Protein AF-A0A7Y0X4A4-F1 (afdb_monomer)

Nearest PDB structures (foldseek):
  3bji-assembly1_D  TM=3.135E-01  e=3.605E+00  Homo sapiens
  3c1m-assembly1_D  TM=2.316E-01  e=2.424E+00  Methanocaldococcus jannaschii
  7bof-assembly1_H  TM=2.453E-01  e=5.019E+00  Escherichia coli K-12
  3c1m-assembly1_A  TM=2.344E-01  e=4.115E+00  Methanocaldococcus jannaschii
  2hmf-assembly1_A  TM=1.566E-01  e=3.374E+00  Methanocaldococcus jan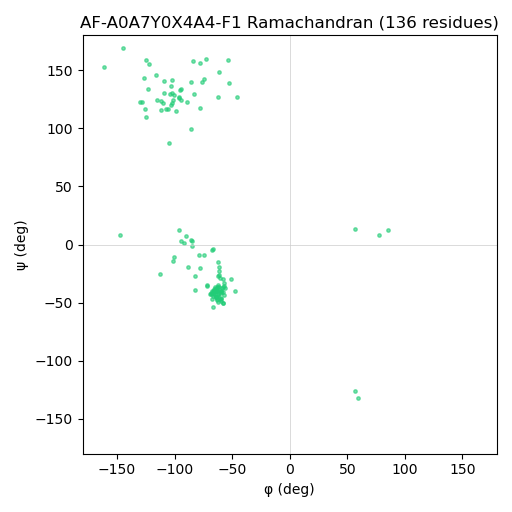naschii

Secondary structure (DSSP, 8-state):
--HHHHHHHHHHHHHHHHHHHHHHHHHHHHHT-TTEEEPP-THHHHHHHHHHHHTT----TTS-SEEE--TT----TT-HHHHHHHGGGPEEEEEEEE--TT--TT-TT------HHHHHHHHHHGGGEEEEEEETT-

Mean predicted aligned error: 6.98 Å

pLDDT: mean 88.89, std 11.64, range [48.84, 98.56]

Foldseek 3Di:
DDPVVVVVVVVVVVVVVVVVVFVVQLVVVQVVDPQKDFQDDDQLNVLLQVLCVVVPHRADSLLAGIKGFPPVQDADSVDSVSNNVRVVRIAGEHEDEAADPPQDPVSPPPDDDDDPRNVSNCVRCPVSYYYHYYYPVD

Structure (mmCIF, N/CA/C/O backbone):
data_AF-A0A7Y0X4A4-F1
#
_entry.id   AF-A0A7Y0X4A4-F1
#
loop_
_atom_site.group_PDB
_atom_site.id
_atom_site.type_symbol
_atom_site.label_atom_id
_atom_site.label_alt_id
_atom_site.label_comp_id
_atom_site.label_asym_id
_atom_site.label_entity_id
_atom_site.label_seq_id
_atom_site.pdbx_PDB_ins_code
_atom_site.Cartn_x
_atom_site.Cartn_y
_atom_site.Cartn_z
_atom_site.occupancy
_atom_site.B_iso_or_equiv
_atom_site.auth_seq_id
_atom_site.auth_comp_id
_atom_site.auth_asym_id
_atom_site.auth_atom_id
_atom_site.pdbx_PDB_model_num
ATOM 1 N N . MET A 1 1 ? 36.321 24.009 -2.580 1.00 60.12 1 MET A N 1
ATOM 2 C CA . MET A 1 1 ? 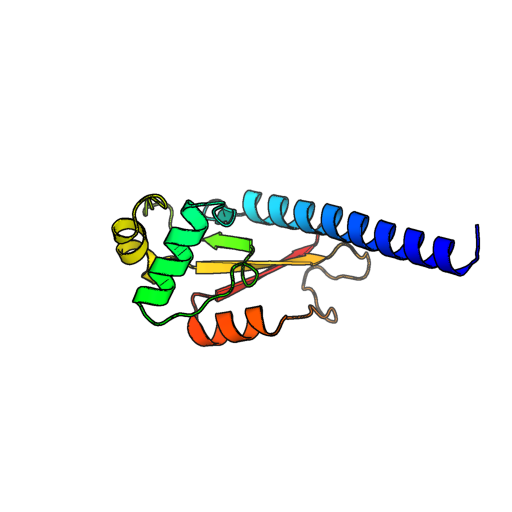35.388 22.879 -2.427 1.00 60.12 1 MET A CA 1
ATOM 3 C C . MET A 1 1 ? 36.229 21.624 -2.355 1.00 60.12 1 M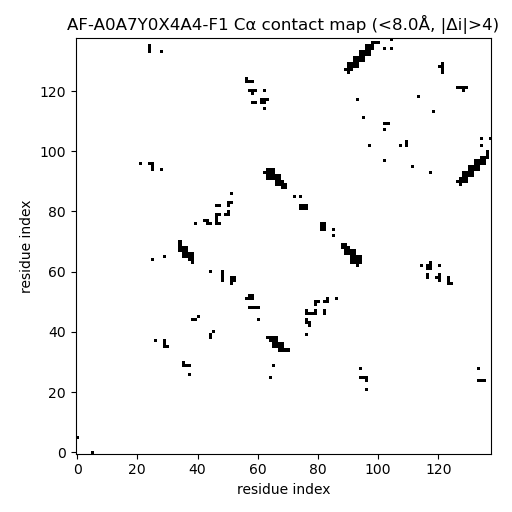ET A C 1
ATOM 5 O O . MET A 1 1 ? 37.018 21.389 -3.267 1.00 60.12 1 MET A O 1
ATOM 9 N N . ASN A 1 2 ? 36.185 20.921 -1.230 1.00 80.00 2 ASN A N 1
ATOM 10 C CA . ASN A 1 2 ? 37.007 19.728 -1.042 1.00 80.00 2 ASN A CA 1
ATOM 11 C C . ASN A 1 2 ? 36.381 18.526 -1.794 1.00 80.00 2 ASN A C 1
ATOM 13 O O . ASN A 1 2 ? 35.183 18.529 -2.087 1.00 80.00 2 ASN A O 1
ATOM 17 N N . PRO A 1 3 ? 37.165 17.497 -2.158 1.00 75.06 3 PRO A N 1
ATOM 18 C CA . PRO A 1 3 ? 36.645 16.340 -2.895 1.00 75.06 3 PRO A CA 1
ATOM 19 C C . PRO A 1 3 ? 35.503 15.597 -2.179 1.00 75.06 3 PRO A C 1
ATOM 21 O O . PRO A 1 3 ? 34.622 15.045 -2.835 1.00 75.06 3 PRO A O 1
ATOM 24 N N . SER A 1 4 ? 35.486 15.613 -0.844 1.00 74.38 4 SER A N 1
ATOM 25 C CA . SER A 1 4 ? 34.444 15.012 -0.002 1.00 74.38 4 SER A CA 1
ATOM 26 C C . SER A 1 4 ? 33.083 15.707 -0.146 1.00 74.38 4 SER A C 1
ATOM 28 O O . SER A 1 4 ? 32.081 15.029 -0.359 1.00 74.38 4 SER A O 1
ATOM 30 N N . GLU A 1 5 ? 33.050 17.043 -0.146 1.00 79.50 5 GLU A N 1
ATOM 31 C CA . GLU A 1 5 ? 31.843 17.854 -0.368 1.00 79.50 5 GLU A CA 1
ATOM 32 C C . GLU A 1 5 ? 31.233 17.570 -1.746 1.00 79.50 5 GLU A C 1
ATOM 34 O O . GLU A 1 5 ? 30.019 17.444 -1.886 1.00 79.50 5 GLU A O 1
ATOM 39 N N . VAL A 1 6 ? 32.071 17.408 -2.777 1.00 76.50 6 VAL A N 1
ATOM 40 C CA . VAL A 1 6 ? 31.609 17.096 -4.140 1.00 76.50 6 VAL A CA 1
ATOM 41 C C . VAL A 1 6 ? 30.954 15.712 -4.209 1.00 76.50 6 VAL A C 1
ATOM 43 O O . VAL A 1 6 ? 29.939 15.541 -4.890 1.00 76.50 6 VAL A O 1
ATOM 46 N N . ILE A 1 7 ? 31.512 14.716 -3.516 1.00 80.75 7 ILE A N 1
ATOM 47 C CA . ILE A 1 7 ? 30.950 13.357 -3.459 1.00 80.75 7 ILE A CA 1
ATOM 48 C C . ILE A 1 7 ? 29.602 13.360 -2.730 1.00 80.75 7 ILE A C 1
ATOM 50 O O . ILE A 1 7 ? 28.655 12.716 -3.186 1.00 80.75 7 ILE A O 1
ATOM 54 N N . GLU A 1 8 ? 29.494 14.102 -1.631 1.00 82.19 8 GLU A N 1
ATOM 55 C CA . GLU A 1 8 ? 28.270 14.194 -0.836 1.00 82.19 8 GLU A CA 1
ATOM 56 C C . GLU A 1 8 ? 27.147 14.922 -1.587 1.00 82.19 8 GLU A C 1
ATOM 58 O O . GLU A 1 8 ? 26.025 14.420 -1.664 1.00 82.19 8 GLU A O 1
ATOM 63 N N . LEU A 1 9 ? 27.464 16.029 -2.267 1.00 77.31 9 LEU A N 1
ATOM 64 C CA . LEU A 1 9 ? 26.524 16.728 -3.149 1.00 77.31 9 LEU A CA 1
ATOM 65 C C . LEU A 1 9 ? 26.022 15.828 -4.286 1.00 77.31 9 LEU A C 1
ATOM 67 O O . LEU A 1 9 ? 24.827 15.823 -4.584 1.00 77.31 9 LEU A O 1
ATOM 71 N N . LYS A 1 10 ? 26.904 15.022 -4.894 1.00 72.12 10 LYS A N 1
ATOM 72 C CA . LYS A 1 10 ? 26.508 14.051 -5.927 1.00 72.12 10 LYS A CA 1
ATOM 73 C C . LYS A 1 10 ? 25.614 12.943 -5.373 1.00 72.12 10 LYS A C 1
ATOM 75 O O . LYS A 1 10 ? 24.623 12.612 -6.018 1.00 72.12 10 LYS A O 1
ATOM 80 N N . LYS A 1 11 ? 25.912 12.397 -4.189 1.00 70.50 11 LYS A N 1
ATOM 81 C CA . LYS A 1 11 ? 25.036 11.419 -3.517 1.00 70.50 11 LYS A CA 1
ATOM 82 C C . LYS A 1 11 ? 23.654 12.007 -3.241 1.00 70.50 11 LYS A C 1
ATOM 84 O O . LYS A 1 11 ? 22.659 11.392 -3.610 1.00 70.50 11 LYS A O 1
ATOM 89 N N . ASN A 1 12 ? 23.590 13.207 -2.671 1.00 71.69 12 ASN A N 1
ATOM 90 C CA . ASN A 1 12 ? 22.328 13.880 -2.360 1.00 71.69 12 ASN A CA 1
ATOM 91 C C . ASN A 1 12 ? 21.514 14.188 -3.624 1.00 71.69 12 ASN A C 1
ATOM 93 O O . ASN A 1 12 ? 20.300 13.991 -3.642 1.00 71.69 12 ASN A O 1
ATOM 97 N N . HIS A 1 13 ? 22.176 14.605 -4.706 1.00 65.44 13 HIS A N 1
ATOM 98 C CA . HIS A 1 13 ? 21.530 14.816 -5.998 1.00 65.44 13 HIS A CA 1
ATOM 99 C C . HIS A 1 13 ? 20.969 13.514 -6.590 1.00 65.44 13 HIS A C 1
ATOM 101 O O . HIS A 1 13 ? 19.821 13.492 -7.027 1.00 65.44 13 HIS A O 1
ATOM 107 N N . LEU A 1 14 ? 21.736 12.418 -6.552 1.00 57.75 14 LEU A N 1
ATOM 108 C CA . LEU A 1 14 ? 21.286 11.106 -7.027 1.00 57.75 14 LEU A CA 1
ATOM 109 C C . LEU A 1 14 ? 20.120 10.559 -6.197 1.00 57.75 14 LEU A C 1
ATOM 111 O O . LEU A 1 14 ? 19.175 10.032 -6.775 1.00 57.75 14 LEU A O 1
ATOM 115 N N . LEU A 1 15 ? 20.146 10.727 -4.872 1.00 56.25 15 LEU A N 1
ATOM 116 C CA . LEU A 1 15 ? 19.033 10.362 -3.990 1.00 56.25 15 LEU A CA 1
ATOM 117 C C . LEU A 1 15 ? 17.772 11.168 -4.322 1.00 56.25 15 LEU A C 1
ATOM 119 O O . LEU A 1 15 ? 16.688 10.599 -4.428 1.00 56.25 15 LEU A O 1
ATOM 123 N N . ARG A 1 16 ? 17.907 12.481 -4.554 1.00 49.56 16 ARG A N 1
ATOM 124 C CA . ARG A 1 16 ? 16.775 13.333 -4.941 1.00 49.56 16 ARG A CA 1
ATOM 125 C C . ARG A 1 16 ? 16.193 12.926 -6.293 1.00 49.56 16 ARG A C 1
ATOM 127 O O . ARG A 1 16 ? 14.980 12.809 -6.419 1.00 49.56 16 ARG A O 1
ATOM 134 N N . PHE A 1 17 ? 17.050 12.678 -7.279 1.00 48.84 17 PHE A N 1
ATOM 135 C CA . PHE A 1 17 ? 16.634 12.276 -8.621 1.00 48.84 17 PHE A CA 1
ATOM 136 C C . PHE A 1 17 ? 15.992 10.880 -8.629 1.00 48.84 17 PHE A C 1
ATOM 138 O O . PHE A 1 17 ? 14.972 10.667 -9.283 1.00 48.84 17 PHE A O 1
ATOM 145 N N . ALA A 1 18 ? 16.541 9.937 -7.856 1.00 54.84 18 ALA A N 1
ATOM 146 C CA . ALA A 1 18 ? 15.946 8.620 -7.656 1.00 54.84 18 ALA A CA 1
ATOM 147 C C . ALA A 1 18 ? 14.546 8.734 -7.030 1.00 54.84 18 ALA A C 1
ATOM 149 O O . ALA A 1 18 ? 13.615 8.140 -7.571 1.00 54.84 18 ALA A O 1
ATOM 150 N N . ASN A 1 19 ? 14.377 9.564 -5.993 1.00 57.56 19 ASN A N 1
ATOM 151 C CA . ASN A 1 19 ? 13.089 9.804 -5.330 1.00 57.56 19 ASN A CA 1
ATOM 152 C C . ASN A 1 19 ? 12.056 10.472 -6.250 1.00 57.56 19 ASN A C 1
ATOM 154 O O . ASN A 1 19 ? 10.918 10.018 -6.309 1.00 57.56 19 ASN A O 1
ATOM 158 N N . GLU A 1 20 ? 12.442 11.506 -7.006 1.00 60.72 20 GLU A N 1
ATOM 159 C CA . GLU A 1 20 ? 11.565 12.135 -8.009 1.00 60.72 20 GLU A CA 1
ATOM 160 C C . GLU A 1 20 ? 11.126 11.114 -9.072 1.00 60.72 20 GLU A C 1
ATOM 162 O O . GLU A 1 20 ? 9.963 11.070 -9.476 1.00 60.72 20 GLU A O 1
ATOM 167 N N . SER A 1 21 ? 12.045 10.244 -9.500 1.00 61.00 21 SER A N 1
ATOM 168 C CA . SER A 1 21 ? 11.741 9.210 -10.484 1.00 61.00 21 SER A CA 1
ATOM 169 C C . SER A 1 21 ? 10.866 8.083 -9.919 1.00 61.00 21 SER A C 1
ATOM 171 O O . SER A 1 21 ? 10.060 7.532 -10.669 1.00 61.00 21 SER A O 1
ATOM 173 N N . GLY A 1 22 ? 11.035 7.725 -8.642 1.00 68.06 22 GLY A N 1
ATOM 174 C CA . GLY A 1 22 ? 10.251 6.710 -7.936 1.00 68.06 22 GLY A CA 1
ATOM 175 C C . GLY A 1 22 ? 8.808 7.165 -7.767 1.00 68.06 22 GLY A C 1
ATOM 176 O O . GLY A 1 22 ? 7.910 6.533 -8.316 1.00 68.06 22 GLY A O 1
ATOM 177 N N . ALA A 1 23 ? 8.623 8.356 -7.191 1.00 74.00 23 ALA A N 1
ATOM 178 C CA . ALA A 1 23 ? 7.314 8.975 -6.996 1.00 74.00 23 ALA A CA 1
ATOM 179 C C . ALA A 1 23 ? 6.526 9.126 -8.308 1.00 74.00 23 ALA A C 1
ATOM 181 O O . ALA A 1 23 ? 5.317 8.912 -8.345 1.00 74.00 23 ALA A O 1
ATOM 182 N N . LYS A 1 24 ? 7.200 9.450 -9.423 1.00 77.50 24 LYS A N 1
ATOM 183 C CA . LYS A 1 24 ? 6.539 9.503 -10.737 1.00 77.50 24 LYS A CA 1
ATOM 184 C C . LYS A 1 24 ? 6.042 8.128 -11.197 1.00 77.50 24 LYS A C 1
ATOM 186 O O . LYS A 1 24 ? 4.986 8.047 -11.811 1.00 77.50 24 LYS A O 1
ATOM 191 N N . GLY A 1 25 ? 6.797 7.061 -10.938 1.00 77.75 25 GLY A N 1
ATOM 192 C CA . GLY A 1 25 ? 6.368 5.706 -11.286 1.00 77.75 25 GLY A CA 1
ATOM 193 C C . GLY A 1 25 ? 5.232 5.200 -10.401 1.00 77.75 25 GLY A C 1
ATOM 194 O O . GLY A 1 25 ? 4.336 4.543 -10.914 1.00 77.75 25 GLY A O 1
ATOM 195 N N . GLU A 1 26 ? 5.233 5.555 -9.115 1.00 83.81 26 GLU A N 1
ATOM 196 C CA . GLU A 1 26 ? 4.121 5.273 -8.199 1.00 83.81 26 GLU A CA 1
ATOM 197 C C . GLU A 1 26 ? 2.819 5.898 -8.710 1.00 83.81 26 GLU A C 1
ATOM 199 O O . GLU A 1 26 ? 1.825 5.195 -8.862 1.00 83.81 26 GLU A O 1
ATOM 204 N N . ILE A 1 27 ? 2.842 7.190 -9.063 1.00 84.56 27 ILE A N 1
ATOM 205 C CA . ILE A 1 27 ? 1.665 7.900 -9.594 1.00 84.56 27 ILE A CA 1
ATOM 206 C C . ILE A 1 27 ? 1.135 7.217 -10.858 1.00 84.56 27 ILE A C 1
ATOM 208 O O . ILE A 1 27 ? -0.047 6.900 -10.917 1.00 84.56 27 ILE A O 1
ATOM 212 N N . LEU A 1 28 ? 2.010 6.935 -11.830 1.00 84.31 28 LEU A N 1
ATOM 213 C CA . LEU A 1 28 ? 1.609 6.271 -13.075 1.00 84.31 28 LEU A CA 1
ATOM 214 C C . LEU A 1 28 ? 1.022 4.874 -12.831 1.00 84.31 28 LEU A C 1
ATOM 216 O O . LEU A 1 28 ? 0.084 4.478 -13.513 1.00 84.31 28 LEU A O 1
ATOM 220 N N . SER A 1 29 ? 1.557 4.137 -11.854 1.00 84.06 29 SER A N 1
ATOM 221 C CA . SER A 1 29 ? 1.039 2.811 -11.496 1.00 84.06 29 SER A CA 1
ATOM 222 C C . SER A 1 29 ? -0.362 2.902 -10.899 1.00 84.06 29 SER A C 1
ATOM 224 O O . SER A 1 29 ? -1.210 2.072 -11.206 1.00 84.06 29 SER A O 1
ATOM 226 N N . ILE A 1 30 ? -0.614 3.911 -10.061 1.00 88.69 30 ILE A N 1
ATOM 227 C CA . ILE A 1 30 ? -1.931 4.151 -9.463 1.00 88.69 30 ILE A CA 1
ATOM 228 C C . ILE A 1 30 ? -2.930 4.577 -10.543 1.00 88.69 30 ILE A C 1
ATOM 230 O O . ILE A 1 30 ? -4.007 4.010 -10.620 1.00 88.69 30 ILE A O 1
ATOM 234 N N . GLU A 1 31 ? -2.565 5.514 -11.422 1.00 86.50 31 GLU A N 1
ATOM 235 C CA . GLU A 1 31 ? -3.437 5.981 -12.514 1.00 86.50 31 GLU A CA 1
ATOM 236 C C . GLU A 1 31 ? -3.811 4.871 -13.512 1.00 86.50 31 GLU A C 1
ATOM 238 O O . GLU A 1 31 ? -4.861 4.945 -14.147 1.00 86.50 31 GLU A O 1
ATOM 243 N N . ALA A 1 32 ? -2.972 3.841 -13.649 1.00 85.88 32 ALA A N 1
ATOM 244 C CA . ALA A 1 32 ? -3.231 2.696 -14.516 1.00 85.88 32 ALA A CA 1
ATOM 245 C C . ALA A 1 32 ? -4.212 1.662 -13.923 1.00 85.88 32 ALA A C 1
ATOM 247 O O . ALA A 1 32 ? -4.609 0.743 -14.638 1.00 85.88 32 ALA A O 1
ATOM 248 N N . ASN A 1 33 ? -4.592 1.784 -12.646 1.00 87.94 33 ASN A N 1
ATOM 249 C CA . ASN A 1 33 ? -5.477 0.846 -11.951 1.00 87.94 33 ASN A CA 1
ATOM 250 C C . ASN A 1 33 ? -6.677 1.601 -11.357 1.00 87.94 33 ASN A C 1
ATOM 252 O O . ASN A 1 33 ? -6.534 2.364 -10.406 1.00 87.94 33 ASN A O 1
ATOM 256 N N . GLU A 1 34 ? -7.870 1.389 -11.918 1.00 83.94 34 GLU A N 1
ATOM 257 C CA . GLU A 1 34 ? -9.071 2.179 -11.592 1.00 83.94 34 GLU A CA 1
ATOM 258 C C . GLU A 1 34 ? -9.521 2.067 -10.125 1.00 83.94 34 GLU A C 1
ATOM 260 O O . GLU A 1 34 ? -10.128 2.993 -9.592 1.00 83.94 34 GLU A O 1
ATOM 265 N N . ASP A 1 35 ? -9.219 0.950 -9.465 1.00 92.00 35 ASP A N 1
ATOM 266 C CA . ASP A 1 35 ? -9.581 0.665 -8.076 1.00 92.00 35 ASP A CA 1
ATOM 267 C C . ASP A 1 35 ? -8.503 1.100 -7.069 1.00 92.00 35 ASP A C 1
ATOM 269 O O . ASP A 1 35 ? -8.652 0.886 -5.862 1.00 92.00 35 ASP A O 1
ATOM 273 N N . TRP A 1 36 ? -7.396 1.688 -7.539 1.00 95.12 36 TRP A N 1
ATOM 274 C CA . TRP A 1 36 ? -6.297 2.105 -6.676 1.00 95.12 36 TRP A CA 1
ATOM 275 C C . TRP A 1 36 ? -6.420 3.572 -6.297 1.00 95.12 36 TRP A C 1
ATOM 277 O O . TRP A 1 36 ? -6.572 4.463 -7.130 1.00 95.12 36 TRP A O 1
ATOM 287 N N . ILE A 1 37 ? -6.247 3.840 -5.008 1.00 94.81 37 ILE A N 1
ATOM 288 C CA . ILE A 1 37 ? -6.101 5.188 -4.479 1.00 94.81 37 ILE A CA 1
ATOM 289 C C . ILE A 1 37 ? -4.717 5.355 -3.849 1.00 94.81 37 ILE A C 1
ATOM 291 O O . ILE A 1 37 ? -4.182 4.416 -3.248 1.00 94.81 37 ILE A O 1
ATOM 295 N N . PRO A 1 38 ? -4.111 6.552 -3.930 1.00 95.38 38 PRO A N 1
ATOM 296 C CA . PRO A 1 38 ? -2.855 6.807 -3.244 1.00 95.38 38 PRO A CA 1
ATOM 297 C C . PRO A 1 38 ? -3.031 6.646 -1.733 1.00 95.38 38 PRO A C 1
ATOM 299 O O . PRO A 1 38 ? -4.087 6.976 -1.182 1.00 95.38 38 PRO A O 1
ATOM 302 N N . ARG A 1 39 ? -1.967 6.210 -1.045 1.00 96.56 39 ARG A N 1
ATOM 303 C CA . ARG A 1 39 ? -1.935 6.137 0.421 1.00 96.56 39 ARG A CA 1
ATOM 304 C C . ARG A 1 39 ? -2.489 7.440 1.019 1.00 96.56 39 ARG A C 1
ATOM 306 O O . ARG A 1 39 ? -1.987 8.523 0.676 1.00 96.56 39 ARG A O 1
ATOM 313 N N . PRO A 1 40 ? -3.479 7.362 1.932 1.00 96.56 40 PRO A N 1
ATOM 314 C CA . PRO A 1 40 ? -4.009 8.537 2.606 1.00 96.56 40 PRO A CA 1
ATOM 315 C C . PRO A 1 40 ? -2.902 9.359 3.276 1.00 96.56 40 PRO A C 1
ATOM 317 O O . PRO A 1 40 ? -1.812 8.866 3.570 1.00 96.56 40 PRO A O 1
ATOM 320 N N . LYS A 1 41 ? -3.170 10.640 3.537 1.00 95.50 41 LYS A N 1
ATOM 321 C CA . LYS A 1 41 ? -2.196 11.568 4.134 1.00 95.50 41 LYS A CA 1
ATOM 322 C C . LYS A 1 41 ? -2.755 12.212 5.397 1.00 95.50 41 LYS A C 1
ATOM 324 O O . LYS A 1 41 ? -3.967 12.296 5.579 1.00 95.50 41 LYS A O 1
ATOM 329 N N . GLY A 1 42 ? -1.857 12.706 6.249 1.00 97.19 42 GLY A N 1
ATOM 330 C CA . GLY A 1 42 ? -2.226 13.443 7.458 1.00 97.19 42 GLY A CA 1
ATOM 331 C C . GLY A 1 42 ? -3.102 12.611 8.393 1.00 97.19 42 GLY A C 1
ATOM 332 O O . GLY A 1 42 ? -2.784 11.457 8.672 1.00 97.19 42 GLY A O 1
ATOM 333 N N . GLU A 1 43 ? -4.202 13.199 8.859 1.00 97.94 43 GLU A N 1
ATOM 334 C CA . GLU A 1 43 ? -5.107 12.558 9.819 1.00 97.94 43 GLU A CA 1
ATOM 335 C C . GLU A 1 43 ? -5.767 11.295 9.265 1.00 97.94 43 GLU A C 1
ATOM 337 O O . GLU A 1 43 ? -5.849 10.288 9.955 1.00 97.94 43 GLU A O 1
ATOM 342 N N . ARG A 1 44 ? -6.107 11.293 7.973 1.00 98.12 44 ARG A N 1
ATOM 343 C CA . ARG A 1 44 ? -6.682 10.122 7.297 1.00 98.12 44 ARG A CA 1
ATOM 344 C C . ARG A 1 44 ? -5.760 8.903 7.351 1.00 98.12 44 ARG A C 1
ATOM 346 O O . ARG A 1 44 ? -6.220 7.780 7.518 1.00 98.12 44 ARG A O 1
ATOM 353 N N . LEU A 1 45 ? -4.446 9.122 7.236 1.00 98.38 45 LEU A N 1
ATOM 354 C CA . LEU A 1 45 ? -3.464 8.046 7.384 1.00 98.38 45 LEU A CA 1
ATOM 355 C C . LEU A 1 45 ? -3.382 7.558 8.825 1.00 98.38 45 LEU A C 1
ATOM 357 O O . LEU A 1 45 ? -3.299 6.357 9.049 1.00 98.38 45 LEU A O 1
ATOM 361 N N . LYS A 1 46 ? -3.392 8.476 9.796 1.00 98.38 46 LYS A N 1
ATOM 362 C CA . LYS A 1 46 ? -3.374 8.096 11.211 1.00 98.38 46 LYS A CA 1
ATOM 363 C C . LYS A 1 46 ? -4.589 7.245 11.554 1.00 98.38 46 LYS A C 1
ATOM 365 O O . LYS A 1 46 ? -4.401 6.179 12.114 1.00 98.38 46 LYS A O 1
ATOM 370 N N . ASN A 1 47 ? -5.782 7.659 11.130 1.00 98.56 47 ASN A N 1
ATOM 371 C CA . ASN A 1 47 ? -7.014 6.901 11.336 1.00 98.56 47 ASN A CA 1
ATOM 372 C C . ASN A 1 47 ? -6.920 5.488 10.750 1.00 98.56 47 ASN A C 1
ATOM 374 O O . ASN A 1 47 ? -7.283 4.530 11.424 1.00 98.56 47 ASN A O 1
ATOM 378 N N . LEU A 1 48 ? -6.372 5.342 9.537 1.00 98.50 48 LEU A N 1
ATOM 379 C CA . LEU A 1 48 ? -6.152 4.029 8.925 1.00 98.50 48 LEU A CA 1
ATOM 380 C C . LEU A 1 48 ? -5.210 3.149 9.755 1.00 98.50 48 LEU A C 1
ATOM 382 O O . LEU A 1 48 ? -5.512 1.983 9.999 1.00 98.50 48 LEU A O 1
ATOM 386 N N . LEU A 1 49 ? -4.078 3.700 10.200 1.00 98.44 49 LEU A N 1
ATOM 387 C CA . LEU A 1 49 ? -3.118 2.964 11.025 1.00 98.44 49 LEU A CA 1
ATOM 388 C C . LEU A 1 49 ? -3.703 2.615 12.401 1.00 98.44 49 LEU A C 1
ATOM 390 O O . LEU A 1 49 ? -3.524 1.495 12.862 1.00 98.44 49 LEU A O 1
ATOM 394 N N . SER A 1 50 ? -4.461 3.520 13.021 1.00 98.31 50 SER A N 1
ATOM 395 C CA . SER A 1 50 ? -5.158 3.254 14.282 1.00 98.31 50 SER A CA 1
ATOM 396 C C . SER A 1 50 ? -6.230 2.175 14.128 1.00 98.31 50 SER A C 1
ATOM 398 O O . SER A 1 50 ? -6.337 1.305 14.983 1.00 98.31 50 SER A O 1
ATOM 400 N N . ALA A 1 51 ? -6.988 2.173 13.029 1.00 98.31 51 ALA A N 1
ATOM 401 C CA . ALA A 1 51 ? -7.959 1.119 12.742 1.00 98.31 51 ALA A CA 1
ATOM 402 C C . ALA A 1 51 ? -7.284 -0.256 12.575 1.00 98.31 51 ALA A C 1
ATOM 404 O O . ALA A 1 51 ? -7.786 -1.253 13.089 1.00 98.31 51 ALA A O 1
ATOM 405 N N . LEU A 1 52 ? -6.122 -0.310 11.912 1.00 98.31 52 LEU A N 1
ATOM 406 C CA . LEU A 1 52 ? -5.304 -1.525 11.826 1.00 98.31 52 LEU A CA 1
ATOM 407 C C . LEU A 1 52 ? -4.817 -1.983 13.210 1.00 98.31 52 LEU A C 1
ATOM 409 O O . LEU A 1 52 ? -4.934 -3.163 13.536 1.00 98.31 52 LEU A O 1
ATOM 413 N N . GLU A 1 53 ? -4.338 -1.062 14.046 1.00 98.25 53 GLU A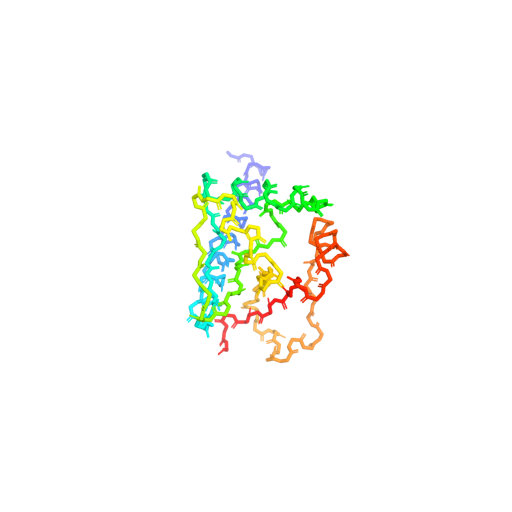 N 1
ATOM 414 C CA . GLU A 1 53 ? -3.886 -1.376 15.407 1.00 98.25 53 GLU A CA 1
ATOM 415 C C . GLU A 1 53 ? -5.024 -1.915 16.287 1.00 98.25 53 GLU A C 1
ATOM 417 O O . GLU A 1 53 ? -4.810 -2.861 17.045 1.00 98.25 53 GLU A O 1
ATOM 422 N N . LEU A 1 54 ? -6.246 -1.383 16.148 1.00 98.19 54 LEU A N 1
ATOM 423 C CA . LEU A 1 54 ? -7.433 -1.860 16.872 1.00 98.19 54 LEU A CA 1
ATOM 424 C C . LEU A 1 54 ? -7.777 -3.322 16.562 1.00 98.19 54 LEU A C 1
ATOM 426 O O . LEU A 1 54 ? -8.321 -4.013 17.422 1.00 98.19 54 LEU A O 1
ATOM 430 N N . ILE A 1 55 ? -7.437 -3.807 15.364 1.00 97.00 55 ILE A N 1
ATOM 431 C CA . ILE A 1 55 ? -7.593 -5.217 14.978 1.00 97.00 55 ILE A CA 1
ATOM 432 C C . ILE A 1 55 ? -6.303 -6.034 15.162 1.00 97.00 55 ILE A C 1
ATOM 434 O O . ILE A 1 55 ? -6.211 -7.162 14.682 1.00 97.00 55 ILE A O 1
ATOM 438 N N . GLY A 1 56 ? -5.311 -5.484 15.869 1.00 97.75 56 GLY A N 1
ATOM 439 C CA . GLY A 1 56 ? -4.071 -6.169 16.236 1.00 97.75 56 GLY A CA 1
ATOM 440 C C . GLY A 1 56 ? -2.962 -6.128 15.183 1.00 97.75 56 GLY A C 1
ATOM 441 O O . GLY A 1 56 ? -1.98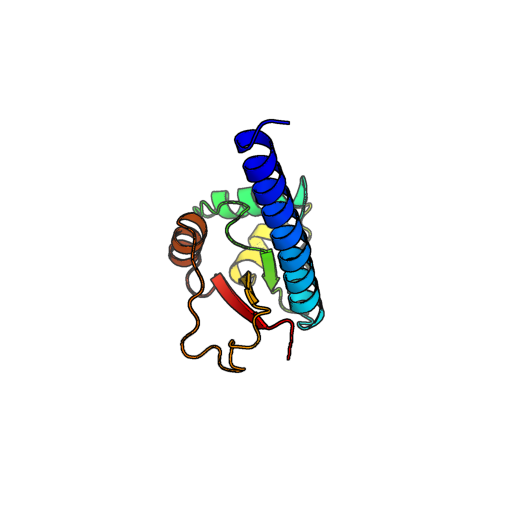2 -6.855 15.325 1.00 97.75 56 GLY A O 1
ATOM 442 N N . LEU A 1 57 ? -3.084 -5.296 14.143 1.00 97.94 57 LEU A N 1
ATOM 443 C CA . LEU A 1 57 ? -2.090 -5.174 13.073 1.00 97.94 57 LEU A CA 1
ATOM 444 C C . LEU A 1 57 ? -1.240 -3.912 13.262 1.00 97.94 57 LEU A C 1
ATOM 446 O O . LEU A 1 57 ? -1.750 -2.795 13.257 1.00 97.94 57 LEU A O 1
ATOM 450 N N . ASN A 1 58 ? 0.077 -4.074 13.375 1.00 96.88 58 ASN A N 1
ATOM 451 C CA . ASN A 1 58 ? 1.028 -2.972 13.510 1.00 96.88 58 ASN A CA 1
ATOM 452 C C . ASN A 1 58 ? 1.769 -2.760 12.187 1.00 96.88 58 ASN A C 1
ATOM 454 O O . ASN A 1 58 ? 2.839 -3.326 11.946 1.00 96.88 58 ASN A O 1
ATOM 458 N N . ILE A 1 59 ? 1.175 -1.950 11.312 1.00 97.81 59 ILE A N 1
ATOM 459 C CA . ILE A 1 59 ? 1.703 -1.667 9.974 1.00 97.81 59 ILE A CA 1
ATOM 460 C C . ILE A 1 59 ? 2.417 -0.316 9.977 1.00 97.81 59 ILE A C 1
ATOM 462 O O . ILE A 1 59 ? 1.861 0.705 10.381 1.00 97.81 59 ILE A O 1
ATOM 466 N N . LYS A 1 60 ? 3.663 -0.266 9.490 1.00 96.94 60 LYS A N 1
ATOM 467 C CA . LYS A 1 60 ? 4.366 1.016 9.333 1.00 96.94 60 LYS A CA 1
ATOM 468 C C . LYS A 1 60 ? 3.812 1.769 8.133 1.00 96.94 60 LYS A C 1
ATOM 470 O O . LYS A 1 60 ? 3.592 1.188 7.074 1.00 96.94 60 LYS A O 1
ATOM 475 N N . ARG A 1 61 ? 3.709 3.095 8.263 1.00 95.12 61 ARG A N 1
ATOM 476 C CA . ARG A 1 61 ? 3.264 3.995 7.184 1.00 95.12 61 ARG A CA 1
ATOM 477 C C . ARG A 1 61 ? 4.003 3.802 5.854 1.00 95.12 61 ARG A C 1
ATOM 479 O O . ARG A 1 61 ? 3.441 4.113 4.819 1.00 95.12 61 ARG A O 1
ATOM 486 N N . SER A 1 62 ? 5.264 3.367 5.905 1.00 92.88 62 SER A N 1
ATOM 487 C CA . SER A 1 62 ? 6.169 3.204 4.764 1.00 92.88 62 SER A CA 1
ATOM 488 C C . SER A 1 62 ? 6.107 1.820 4.119 1.00 92.88 62 SER A C 1
ATOM 490 O O . SER A 1 62 ? 6.960 1.533 3.299 1.00 92.88 62 SER A O 1
ATOM 492 N N . SER A 1 63 ? 5.174 0.955 4.523 1.00 95.56 63 SER A N 1
ATOM 493 C CA . SER A 1 63 ? 5.113 -0.444 4.053 1.00 95.56 63 SER A CA 1
ATOM 494 C C . SER A 1 63 ? 4.179 -0.653 2.854 1.00 95.56 63 SER A C 1
ATOM 496 O O . SER A 1 63 ? 3.895 -1.795 2.497 1.00 95.56 63 SER A O 1
ATOM 498 N N . PHE A 1 64 ? 3.592 0.433 2.353 1.00 96.88 64 PHE A N 1
ATOM 499 C CA . PHE A 1 64 ? 2.663 0.456 1.230 1.00 96.88 64 PHE A CA 1
ATOM 500 C C . PHE A 1 64 ? 2.585 1.876 0.666 1.00 96.88 64 PHE A C 1
ATOM 502 O O . PHE A 1 64 ? 2.717 2.845 1.420 1.00 96.88 64 PHE A O 1
ATOM 509 N N . ASP A 1 65 ? 2.274 2.007 -0.618 1.00 96.19 65 ASP A N 1
ATOM 510 C CA . ASP A 1 65 ? 2.189 3.276 -1.350 1.00 96.19 65 ASP A CA 1
ATOM 511 C C . ASP A 1 65 ? 0.762 3.624 -1.779 1.00 96.19 65 ASP A C 1
ATOM 513 O O . ASP A 1 65 ? 0.417 4.802 -1.918 1.00 96.19 65 ASP A O 1
ATOM 517 N N . ALA A 1 66 ? -0.085 2.607 -1.937 1.00 97.50 66 ALA A N 1
ATOM 518 C CA . ALA A 1 66 ? -1.463 2.737 -2.387 1.00 97.50 66 ALA A CA 1
ATOM 519 C C . ALA A 1 66 ? -2.387 1.725 -1.697 1.00 97.50 66 ALA A C 1
ATOM 521 O O . ALA A 1 66 ? -1.941 0.807 -1.003 1.00 97.50 66 ALA A O 1
ATOM 522 N N . LEU A 1 67 ? -3.689 1.925 -1.877 1.00 98.00 67 LEU A N 1
ATOM 523 C CA . LEU A 1 67 ? -4.741 1.006 -1.460 1.00 98.00 67 LEU A CA 1
ATOM 524 C C . LEU A 1 67 ? -5.566 0.630 -2.689 1.00 98.00 67 LEU A C 1
ATOM 526 O O . LEU A 1 67 ? -5.955 1.520 -3.434 1.00 98.00 67 LEU A O 1
ATOM 530 N N . SER A 1 68 ? -5.859 -0.653 -2.866 1.00 97.50 68 SER A N 1
ATOM 531 C CA . SER A 1 68 ? -6.901 -1.138 -3.772 1.00 97.50 68 SER A CA 1
ATOM 532 C C . SER A 1 68 ? -8.183 -1.324 -2.967 1.00 97.50 68 SER A C 1
ATOM 534 O O . SER A 1 68 ? -8.184 -1.993 -1.923 1.00 97.50 68 SER A O 1
ATOM 536 N N . ILE A 1 69 ? -9.249 -0.670 -3.422 1.00 95.94 69 ILE A N 1
ATOM 537 C CA . ILE A 1 69 ? -10.568 -0.686 -2.795 1.00 95.94 69 ILE A CA 1
ATOM 538 C C . ILE A 1 69 ? -11.586 -1.019 -3.888 1.00 95.94 69 ILE A C 1
ATOM 540 O O . ILE A 1 69 ? -11.651 -0.291 -4.878 1.00 95.94 69 ILE A O 1
ATOM 544 N N . PRO A 1 70 ? -12.388 -2.088 -3.734 1.00 92.62 70 PRO A N 1
ATOM 545 C CA . PRO A 1 70 ? -13.427 -2.416 -4.702 1.00 92.62 70 PRO A CA 1
ATOM 546 C C . PRO A 1 70 ? -14.352 -1.222 -4.975 1.00 92.62 70 PRO A C 1
ATOM 548 O O . PRO A 1 70 ? -14.733 -0.509 -4.049 1.00 92.62 70 PRO A O 1
ATOM 551 N N . ALA A 1 71 ? -14.726 -1.014 -6.240 1.00 86.88 71 ALA A N 1
ATOM 552 C CA . ALA A 1 71 ? -15.467 0.174 -6.679 1.00 86.88 71 ALA A CA 1
ATOM 553 C C . ALA A 1 71 ? -16.856 0.341 -6.026 1.00 86.88 71 ALA A C 1
ATOM 555 O O . ALA A 1 71 ? -17.414 1.435 -6.033 1.00 86.88 71 ALA A O 1
ATOM 556 N N . ASP A 1 72 ? -17.426 -0.732 -5.473 1.00 90.56 72 ASP A N 1
ATOM 557 C CA . ASP A 1 72 ? -18.691 -0.736 -4.735 1.00 90.56 72 ASP A CA 1
ATOM 558 C C . ASP A 1 72 ? -18.539 -0.371 -3.247 1.00 90.56 72 ASP A C 1
ATOM 560 O O . ASP A 1 72 ? -19.534 -0.311 -2.523 1.00 90.56 72 ASP A O 1
ATOM 564 N N . ILE A 1 73 ? -17.311 -0.127 -2.780 1.00 92.62 73 ILE A N 1
ATOM 565 C CA . ILE A 1 73 ? -16.995 0.190 -1.389 1.00 92.62 73 ILE A CA 1
ATOM 566 C C . ILE A 1 73 ? -16.521 1.636 -1.282 1.00 92.62 73 ILE A C 1
ATOM 568 O O . ILE A 1 73 ? -15.455 2.008 -1.766 1.00 92.62 73 ILE A O 1
ATOM 572 N N . GLU A 1 74 ? -17.296 2.445 -0.566 1.00 92.50 74 GLU A N 1
ATOM 573 C CA . GLU A 1 74 ? -16.887 3.784 -0.158 1.00 92.50 74 GLU A CA 1
ATOM 574 C C . GLU A 1 74 ? -16.276 3.732 1.247 1.00 92.50 74 GLU A C 1
ATOM 576 O O . GLU A 1 74 ? -16.819 3.098 2.153 1.00 92.50 74 GLU A O 1
ATOM 581 N N . VAL A 1 75 ? -15.133 4.395 1.431 1.00 96.56 75 VAL A N 1
ATOM 582 C CA . VAL A 1 75 ? -14.429 4.446 2.719 1.00 96.56 75 VAL A CA 1
ATOM 583 C C . VAL A 1 75 ? -14.202 5.896 3.110 1.00 96.56 75 VAL A C 1
ATOM 585 O O . VAL A 1 75 ? -13.441 6.615 2.455 1.00 96.56 75 VAL A O 1
ATOM 588 N N . ASP A 1 76 ? -14.805 6.323 4.219 1.00 97.25 76 ASP A N 1
ATOM 589 C CA . ASP A 1 76 ? -14.481 7.609 4.824 1.00 97.25 76 ASP A CA 1
ATOM 590 C C . ASP A 1 76 ? -13.274 7.461 5.753 1.00 97.25 76 ASP A C 1
ATOM 592 O O . ASP A 1 76 ? -13.387 7.084 6.917 1.00 97.25 76 ASP A O 1
ATOM 596 N N . PHE A 1 77 ? -12.092 7.837 5.262 1.00 97.75 77 PHE A N 1
ATOM 597 C CA . PHE A 1 77 ? -10.874 7.843 6.078 1.00 97.75 77 PHE A CA 1
ATOM 598 C C . PHE A 1 77 ? -10.883 8.881 7.223 1.00 97.75 77 PHE A C 1
ATOM 600 O O . PHE A 1 77 ? -9.929 8.957 8.003 1.00 97.75 77 PHE A O 1
ATOM 607 N N . GLY A 1 78 ? -11.917 9.719 7.326 1.00 97.69 78 GLY A N 1
ATOM 608 C CA . GLY A 1 78 ? -12.188 10.569 8.483 1.00 97.69 78 GLY A CA 1
ATOM 609 C C . GLY A 1 78 ? -12.811 9.825 9.671 1.00 97.69 78 GLY A C 1
ATOM 610 O O . GLY A 1 78 ? -12.678 10.308 10.795 1.00 97.69 78 GLY A O 1
ATOM 611 N N . SER A 1 79 ? -13.418 8.654 9.450 1.00 97.88 79 SER A N 1
ATOM 612 C CA . SER A 1 79 ? -14.077 7.832 10.474 1.00 97.88 79 SER A CA 1
ATOM 613 C C . SER A 1 79 ? -13.351 6.502 10.655 1.00 97.88 79 SER A C 1
ATOM 615 O O . SER A 1 79 ? -13.184 5.726 9.718 1.00 97.88 79 SER A O 1
ATOM 617 N N . ILE A 1 80 ? -12.942 6.204 11.889 1.00 97.69 80 ILE A N 1
ATOM 618 C CA . ILE A 1 80 ? -12.304 4.923 12.216 1.00 97.69 80 ILE A CA 1
ATOM 619 C C . ILE A 1 80 ? -13.290 3.766 12.010 1.00 97.69 80 ILE A C 1
ATOM 621 O O . ILE A 1 80 ? -12.895 2.711 11.524 1.00 97.69 80 ILE A O 1
ATOM 625 N N . GLU A 1 81 ? -14.568 3.967 12.320 1.00 97.62 81 GLU A N 1
ATOM 626 C CA . GLU A 1 81 ? -15.628 2.971 12.159 1.00 97.62 81 GLU A CA 1
ATOM 627 C C . GLU A 1 81 ? -15.822 2.588 10.687 1.00 97.62 81 GLU A C 1
ATOM 629 O O . GLU A 1 81 ? -15.832 1.399 10.368 1.00 97.62 81 GLU A O 1
ATOM 634 N N . SER A 1 82 ? -15.886 3.579 9.787 1.00 97.88 82 SER A N 1
ATOM 635 C CA . SER A 1 82 ? -15.968 3.338 8.338 1.00 97.88 82 SER A CA 1
ATOM 636 C C . SER A 1 82 ? -14.755 2.556 7.827 1.00 97.88 82 SER A C 1
ATOM 638 O O . SER A 1 82 ? -14.898 1.607 7.054 1.00 97.88 82 SER A O 1
ATOM 640 N N . ILE A 1 83 ? -13.553 2.899 8.305 1.00 98.31 83 ILE A N 1
ATOM 641 C CA . ILE A 1 83 ? -12.331 2.173 7.949 1.00 98.31 83 ILE A CA 1
ATOM 642 C C . ILE A 1 83 ? -12.395 0.726 8.449 1.00 98.31 83 ILE A C 1
ATOM 644 O O . ILE A 1 83 ? -12.102 -0.187 7.681 1.00 98.31 83 ILE A O 1
ATOM 648 N N . LEU A 1 84 ? -12.775 0.496 9.709 1.00 98.00 84 LEU A N 1
ATOM 649 C CA . LEU A 1 84 ? -12.856 -0.842 10.303 1.00 98.00 84 LEU A CA 1
ATOM 650 C C . LEU A 1 84 ? -13.805 -1.764 9.527 1.00 98.00 84 LEU A C 1
ATOM 652 O O . LEU A 1 84 ? -13.469 -2.927 9.305 1.00 98.00 84 LEU A O 1
ATOM 656 N N . GLU A 1 85 ? -14.952 -1.246 9.088 1.00 97.25 85 GLU A N 1
ATOM 657 C CA . GLU A 1 85 ? -15.915 -1.999 8.279 1.00 97.25 85 GLU A CA 1
ATOM 658 C C . GLU A 1 85 ? -15.339 -2.392 6.909 1.00 97.25 85 GLU A C 1
ATOM 660 O O . GLU A 1 85 ? -15.524 -3.520 6.444 1.00 97.25 85 GLU A O 1
ATOM 665 N N . ALA A 1 86 ? -14.589 -1.487 6.277 1.00 97.00 86 ALA A N 1
ATOM 666 C CA . ALA A 1 86 ? -14.009 -1.712 4.958 1.00 97.00 86 ALA A CA 1
ATOM 667 C C . ALA A 1 86 ? -12.698 -2.521 4.975 1.00 97.00 86 ALA A C 1
ATOM 669 O O . ALA A 1 86 ? -12.392 -3.199 3.994 1.00 97.00 86 ALA A O 1
ATOM 670 N N . LEU A 1 87 ? -11.924 -2.488 6.068 1.00 96.19 87 LEU A N 1
ATOM 671 C CA . LEU A 1 87 ? -10.573 -3.066 6.181 1.00 96.19 87 LEU A CA 1
ATOM 672 C C . LEU A 1 87 ? -10.411 -4.503 5.650 1.00 96.19 87 LEU A C 1
ATOM 674 O O . LEU A 1 87 ? -9.378 -4.773 5.026 1.00 96.19 87 LEU A O 1
ATOM 678 N N . PRO A 1 88 ? -11.360 -5.439 5.859 1.00 96.00 88 PRO A N 1
ATOM 679 C CA . PRO A 1 88 ? -11.253 -6.793 5.313 1.00 96.00 88 PRO A CA 1
ATOM 680 C C . PRO A 1 88 ? -11.207 -6.846 3.780 1.00 96.00 88 PRO A C 1
ATOM 682 O O . PRO A 1 88 ? -10.717 -7.825 3.225 1.00 96.00 88 PRO A O 1
ATOM 685 N N . LYS A 1 89 ? -11.710 -5.807 3.104 1.00 96.31 89 LYS A N 1
ATOM 686 C CA . LYS A 1 89 ? -11.785 -5.692 1.641 1.00 96.31 89 LYS A CA 1
ATOM 687 C C . LYS A 1 89 ? -10.676 -4.824 1.040 1.00 96.31 89 LYS A C 1
ATOM 689 O O . LYS A 1 89 ? -10.523 -4.810 -0.176 1.00 96.31 89 LYS A O 1
ATOM 694 N N . ILE A 1 90 ? -9.919 -4.101 1.866 1.00 97.56 90 ILE A N 1
ATOM 695 C CA . ILE A 1 90 ? -8.830 -3.234 1.406 1.00 97.56 90 ILE A CA 1
ATOM 696 C C . ILE A 1 90 ? -7.569 -4.070 1.189 1.00 97.56 90 ILE A C 1
ATOM 698 O O . ILE A 1 90 ? -7.128 -4.788 2.091 1.00 97.56 90 ILE A O 1
ATOM 702 N N . THR A 1 91 ? -6.957 -3.915 0.016 1.00 98.19 91 THR A N 1
ATOM 703 C CA . THR A 1 91 ? -5.628 -4.458 -0.281 1.00 98.19 91 THR A CA 1
ATOM 704 C C . THR A 1 91 ? -4.595 -3.334 -0.244 1.00 98.19 91 THR A C 1
ATOM 706 O O . THR A 1 91 ? -4.767 -2.289 -0.863 1.00 98.19 91 THR A O 1
ATOM 709 N N . PHE A 1 92 ? -3.508 -3.541 0.488 1.00 98.12 92 PHE A N 1
ATOM 710 C CA . PHE A 1 92 ? -2.380 -2.626 0.617 1.00 98.12 92 PHE A CA 1
ATOM 711 C C . PHE A 1 92 ? -1.364 -2.930 -0.478 1.00 98.12 92 PHE A C 1
ATOM 713 O O . PHE A 1 92 ? -0.884 -4.060 -0.587 1.00 98.12 92 PHE A O 1
ATOM 720 N N . ILE A 1 93 ? -1.050 -1.923 -1.288 1.00 97.88 93 ILE A N 1
ATOM 721 C CA . ILE A 1 93 ? -0.196 -2.068 -2.463 1.00 97.88 93 ILE A CA 1
ATOM 722 C C . ILE A 1 93 ? 1.136 -1.369 -2.213 1.00 97.88 93 ILE A C 1
ATOM 724 O O . ILE A 1 93 ? 1.174 -0.164 -1.967 1.00 97.88 93 ILE A O 1
ATOM 728 N N . GLU A 1 94 ? 2.225 -2.120 -2.305 1.00 96.75 94 GLU A N 1
ATOM 729 C CA . GLU A 1 94 ? 3.595 -1.606 -2.367 1.00 96.75 94 GLU A CA 1
ATOM 730 C C . GLU A 1 94 ? 4.028 -1.522 -3.833 1.00 96.75 94 GLU A C 1
ATOM 732 O O . GLU A 1 94 ? 3.940 -2.521 -4.551 1.00 96.75 94 GLU A O 1
ATOM 737 N N . ILE A 1 95 ? 4.504 -0.365 -4.298 1.00 94.12 95 ILE A N 1
ATOM 738 C CA . ILE A 1 95 ? 4.835 -0.163 -5.712 1.00 94.12 95 ILE A CA 1
ATOM 739 C C . ILE A 1 95 ? 6.351 -0.116 -5.886 1.00 94.12 95 ILE A C 1
ATOM 741 O O . ILE A 1 95 ? 7.044 0.801 -5.451 1.00 94.12 95 ILE A O 1
ATOM 745 N N . LYS A 1 96 ? 6.891 -1.083 -6.626 1.00 91.50 96 LYS A N 1
ATOM 746 C CA . LYS A 1 96 ? 8.306 -1.121 -6.988 1.00 91.50 96 LYS A CA 1
ATOM 747 C C . LYS A 1 96 ? 8.481 -0.747 -8.451 1.00 91.50 96 LYS A C 1
ATOM 749 O O . LYS A 1 96 ? 8.033 -1.446 -9.358 1.00 91.50 96 LYS A O 1
ATOM 754 N N . THR A 1 97 ? 9.176 0.362 -8.684 1.00 89.44 97 THR A N 1
ATOM 755 C CA . THR A 1 97 ? 9.359 0.899 -10.035 1.00 89.44 97 THR A CA 1
ATOM 756 C C . THR A 1 97 ? 10.745 0.585 -10.589 1.00 89.44 97 THR A C 1
ATOM 758 O O . THR A 1 97 ? 11.757 0.647 -9.889 1.00 89.44 97 THR A O 1
ATOM 761 N N . ALA A 1 98 ? 10.804 0.282 -11.881 1.00 87.88 98 ALA A N 1
ATOM 762 C CA . ALA A 1 98 ? 12.027 0.127 -12.653 1.00 87.88 98 ALA A CA 1
ATOM 763 C C . ALA A 1 98 ? 12.036 1.105 -13.839 1.00 87.88 98 ALA A C 1
ATOM 765 O O . ALA A 1 98 ? 11.000 1.591 -14.291 1.00 87.88 98 ALA A O 1
ATOM 766 N N . ASN A 1 99 ? 13.227 1.454 -14.322 1.00 84.69 99 ASN A N 1
ATOM 767 C CA . ASN A 1 99 ? 13.417 2.338 -15.483 1.00 84.69 99 ASN A CA 1
ATOM 768 C C . ASN A 1 99 ? 14.655 2.002 -16.315 1.00 84.69 99 ASN A C 1
ATOM 770 O O . ASN A 1 99 ? 15.056 2.781 -17.179 1.00 84.69 99 ASN A O 1
ATOM 774 N N . GLN A 1 100 ? 15.311 0.884 -16.014 1.00 82.81 100 GLN A N 1
ATOM 775 C CA . GLN A 1 100 ? 16.556 0.500 -16.665 1.00 82.81 100 GLN A CA 1
ATOM 776 C C . GLN A 1 100 ? 16.231 -0.249 -17.955 1.00 82.81 100 GLN A C 1
ATOM 778 O O . GLN A 1 100 ? 15.336 -1.085 -17.968 1.00 82.81 100 GLN A O 1
ATOM 783 N N . GLU A 1 101 ? 16.993 0.004 -19.020 1.00 83.00 101 GLU A N 1
ATOM 784 C CA . GLU A 1 101 ? 16.785 -0.644 -20.330 1.00 83.00 101 GLU A CA 1
ATOM 785 C C . GLU A 1 101 ? 16.835 -2.166 -20.274 1.00 83.00 101 GLU A C 1
ATOM 787 O O . GLU A 1 101 ? 16.142 -2.855 -21.006 1.00 83.00 101 GLU A O 1
ATOM 792 N N . ARG A 1 102 ? 17.670 -2.684 -19.373 1.00 86.81 102 ARG A N 1
ATOM 793 C CA . ARG A 1 102 ? 17.880 -4.118 -19.184 1.00 86.81 102 ARG A CA 1
ATOM 794 C C . ARG A 1 102 ? 16.723 -4.828 -18.474 1.00 86.81 102 ARG A C 1
ATOM 796 O O . ARG A 1 102 ? 16.788 -6.044 -18.328 1.00 86.81 102 ARG A O 1
ATOM 803 N N . VAL A 1 103 ? 15.742 -4.092 -17.944 1.00 87.56 103 VAL A N 1
ATOM 804 C CA . VAL A 1 103 ? 14.581 -4.687 -17.269 1.00 87.56 103 VAL A CA 1
ATOM 805 C C . VAL A 1 103 ? 13.633 -5.191 -18.346 1.00 87.56 103 VAL A C 1
ATOM 807 O O . VAL A 1 103 ? 13.133 -4.409 -19.149 1.00 87.56 103 VAL A O 1
ATOM 810 N N . LYS A 1 104 ? 13.415 -6.504 -18.361 1.00 87.69 104 LYS A N 1
ATOM 811 C CA . LYS A 1 104 ? 12.466 -7.164 -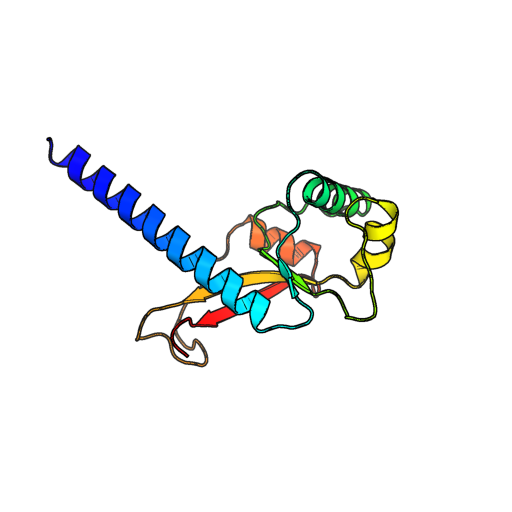19.259 1.00 87.69 104 LYS A CA 1
ATOM 812 C C . LYS A 1 104 ? 11.026 -6.888 -18.826 1.00 87.69 104 LYS A C 1
ATOM 814 O O . LYS A 1 104 ? 10.790 -6.587 -17.658 1.00 87.69 104 LYS A O 1
ATOM 819 N N . GLU A 1 105 ? 10.080 -7.055 -19.746 1.00 85.75 105 GLU A N 1
ATOM 820 C CA . GLU A 1 105 ? 8.639 -6.885 -19.489 1.00 85.75 105 GLU A CA 1
ATOM 821 C C . GLU A 1 105 ? 8.122 -7.804 -18.371 1.00 85.75 105 GLU A C 1
ATOM 823 O O . GLU A 1 105 ? 7.320 -7.387 -17.545 1.00 85.75 105 GLU A O 1
ATOM 828 N N . ASP A 1 106 ? 8.641 -9.031 -18.290 1.00 87.94 106 ASP A N 1
ATOM 829 C CA . ASP A 1 106 ? 8.307 -10.010 -17.247 1.00 87.94 106 ASP A CA 1
ATOM 830 C C . ASP A 1 106 ? 9.143 -9.857 -15.961 1.00 87.94 106 ASP A C 1
ATOM 832 O O . ASP A 1 106 ? 9.060 -10.687 -15.058 1.00 87.94 106 ASP A O 1
ATOM 836 N N . PHE A 1 107 ? 9.997 -8.830 -15.893 1.00 90.50 107 PHE A N 1
ATOM 837 C CA . PHE A 1 107 ? 10.970 -8.582 -14.825 1.00 90.50 107 PHE A CA 1
ATOM 838 C C . PHE A 1 107 ? 11.969 -9.731 -14.566 1.00 90.50 107 PHE A C 1
ATOM 840 O O . PHE A 1 107 ? 12.700 -9.699 -13.570 1.00 90.50 107 PHE A O 1
ATOM 847 N N . SER A 1 108 ? 12.078 -10.730 -15.453 1.00 89.00 108 SER A N 1
ATOM 848 C CA . SER A 1 108 ? 12.929 -11.901 -15.216 1.00 89.00 108 SER A CA 1
ATOM 849 C C . SER A 1 108 ? 14.412 -11.527 -15.092 1.00 89.00 108 SER A C 1
ATOM 851 O O . SER A 1 108 ? 15.003 -10.868 -15.952 1.00 89.00 108 SER A O 1
ATOM 853 N N . GLY A 1 109 ? 15.042 -11.972 -14.000 1.00 87.69 109 GLY A N 1
ATOM 854 C CA . GLY A 1 109 ? 16.438 -11.652 -13.679 1.00 87.69 109 GLY A CA 1
ATOM 855 C C . GLY A 1 109 ? 16.658 -10.247 -13.101 1.00 87.69 109 GLY A C 1
ATOM 856 O O . GLY A 1 109 ? 17.810 -9.840 -12.933 1.00 87.69 109 GLY A O 1
ATOM 857 N N . PHE A 1 110 ? 15.590 -9.508 -12.787 1.00 89.44 110 PHE A N 1
ATOM 858 C CA . PHE A 1 110 ? 15.657 -8.257 -12.038 1.00 89.44 110 PHE A CA 1
ATOM 859 C C . PHE A 1 110 ? 15.224 -8.478 -10.584 1.00 89.44 110 PHE A C 1
ATOM 861 O O . PHE A 1 110 ? 14.246 -9.167 -10.314 1.00 89.44 110 PHE A O 1
ATOM 868 N N . PHE A 1 111 ? 15.962 -7.891 -9.641 1.00 88.00 111 PHE A N 1
ATOM 869 C CA . PHE A 1 111 ? 15.695 -8.032 -8.211 1.00 88.00 111 PHE A CA 1
ATOM 870 C C . PHE A 1 111 ? 15.168 -6.721 -7.642 1.00 88.00 111 PHE A C 1
ATOM 872 O O . PHE A 1 111 ? 15.787 -5.669 -7.819 1.00 88.00 111 PHE A O 1
ATOM 879 N N . PHE A 1 112 ? 14.059 -6.808 -6.915 1.00 89.50 112 PHE A N 1
ATOM 880 C CA . PHE A 1 112 ? 13.520 -5.711 -6.125 1.00 89.50 112 PHE A CA 1
ATOM 881 C C . PHE A 1 112 ? 13.862 -5.940 -4.658 1.00 89.50 112 PHE A C 1
ATOM 883 O O . PHE A 1 112 ? 13.667 -7.032 -4.128 1.00 89.50 112 PHE A O 1
ATOM 890 N N . ALA A 1 113 ? 14.409 -4.913 -4.014 1.00 89.44 113 ALA A N 1
ATOM 891 C CA . ALA A 1 113 ? 14.669 -4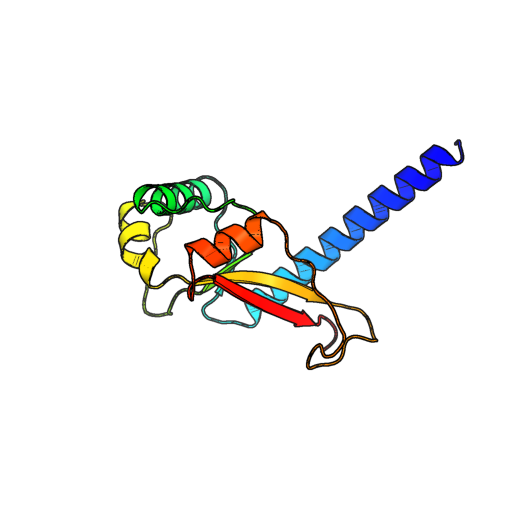.960 -2.585 1.00 89.44 113 ALA A CA 1
ATOM 892 C C . ALA A 1 113 ? 13.357 -4.770 -1.816 1.00 89.44 113 ALA A C 1
ATOM 894 O O . ALA A 1 113 ? 12.547 -3.916 -2.187 1.00 89.44 113 ALA A O 1
ATOM 895 N N . LEU A 1 114 ? 13.197 -5.539 -0.740 1.00 90.06 114 LEU A N 1
ATOM 896 C CA . LEU A 1 114 ? 12.139 -5.355 0.246 1.00 90.06 114 LEU A CA 1
ATOM 897 C C . LEU A 1 114 ? 12.738 -4.838 1.550 1.00 90.06 114 LEU A C 1
ATOM 899 O O . LEU A 1 114 ? 13.820 -5.268 1.959 1.00 90.06 114 LEU A O 1
ATOM 903 N N . THR A 1 115 ? 12.037 -3.916 2.197 1.00 93.12 115 THR A N 1
ATOM 904 C CA . THR A 1 115 ? 12.397 -3.463 3.545 1.00 93.12 115 THR A CA 1
ATOM 905 C C . THR A 1 115 ? 11.833 -4.406 4.607 1.00 93.12 115 THR A C 1
ATOM 907 O O . THR A 1 115 ? 10.844 -5.100 4.378 1.00 93.12 115 THR A O 1
ATOM 910 N N . GLU A 1 116 ? 12.414 -4.407 5.810 1.00 94.69 116 GLU A N 1
ATOM 911 C CA . GLU A 1 116 ? 11.871 -5.178 6.942 1.00 94.69 116 GLU A CA 1
ATOM 912 C C . GLU A 1 116 ? 10.417 -4.796 7.253 1.00 94.69 116 GLU A C 1
ATOM 914 O O . GLU A 1 116 ? 9.605 -5.656 7.587 1.00 94.69 116 GLU A O 1
ATOM 919 N N . SER A 1 117 ? 10.059 -3.515 7.093 1.00 94.75 117 SER A N 1
ATOM 920 C CA . SER A 1 117 ? 8.679 -3.055 7.266 1.00 94.75 117 SER A CA 1
ATOM 921 C C . SER A 1 117 ? 7.721 -3.632 6.226 1.00 94.75 117 SER A C 1
ATOM 923 O O . SER A 1 117 ? 6.601 -3.982 6.581 1.00 94.75 117 SER A O 1
ATOM 925 N N . GLU A 1 118 ? 8.152 -3.764 4.970 1.00 94.94 118 GLU A N 1
ATOM 926 C CA . GLU A 1 118 ? 7.340 -4.380 3.911 1.00 94.94 118 GLU A CA 1
ATOM 927 C C . GLU A 1 118 ? 7.148 -5.877 4.162 1.00 94.94 118 GLU A C 1
ATOM 929 O O . GLU A 1 118 ? 6.034 -6.377 4.035 1.00 94.94 118 GLU A O 1
ATOM 934 N N . ILE A 1 119 ? 8.203 -6.577 4.593 1.00 96.00 119 ILE A N 1
ATOM 935 C CA . ILE A 1 119 ? 8.128 -8.000 4.951 1.00 96.00 119 ILE A CA 1
ATOM 936 C C . ILE A 1 119 ? 7.162 -8.199 6.124 1.00 96.00 119 ILE A C 1
ATOM 938 O O . ILE A 1 119 ? 6.235 -8.998 6.034 1.00 96.00 119 ILE A O 1
ATOM 942 N N . SER A 1 120 ? 7.320 -7.419 7.196 1.00 97.25 120 SER A N 1
ATOM 943 C CA . SER A 1 120 ? 6.446 -7.503 8.369 1.00 97.25 120 SER A CA 1
ATOM 944 C C . SER A 1 120 ? 4.988 -7.160 8.045 1.00 97.25 120 SER A C 1
ATOM 946 O O . SER A 1 120 ? 4.071 -7.755 8.613 1.00 97.25 120 SER A O 1
ATOM 948 N N . ALA A 1 121 ? 4.747 -6.216 7.128 1.00 97.12 121 ALA A N 1
ATOM 949 C CA . ALA A 1 121 ? 3.398 -5.906 6.670 1.00 97.12 121 ALA A CA 1
ATOM 950 C C . ALA A 1 121 ? 2.784 -7.070 5.883 1.00 97.12 121 ALA A C 1
ATOM 952 O O . ALA A 1 121 ? 1.626 -7.409 6.127 1.00 97.12 121 ALA A O 1
ATOM 953 N N . ALA A 1 122 ? 3.556 -7.710 5.001 1.00 96.75 122 ALA A N 1
ATOM 954 C CA . ALA A 1 122 ? 3.110 -8.877 4.247 1.00 96.75 122 ALA A CA 1
ATOM 955 C C . ALA A 1 122 ? 2.759 -10.063 5.161 1.00 96.75 122 ALA A C 1
ATOM 957 O O . ALA A 1 122 ? 1.715 -10.686 4.981 1.00 96.75 122 ALA A O 1
ATOM 958 N N . GLU A 1 123 ? 3.569 -10.332 6.187 1.00 97.69 123 GLU A N 1
ATOM 959 C CA . GLU A 1 123 ? 3.302 -11.392 7.172 1.00 97.69 123 GLU A CA 1
ATOM 960 C C . GLU A 1 123 ? 2.008 -11.156 7.967 1.00 97.69 123 GLU A C 1
ATOM 962 O O . GLU A 1 123 ? 1.281 -12.101 8.267 1.00 97.69 123 GLU A O 1
ATOM 967 N N . GLN A 1 124 ? 1.701 -9.898 8.296 1.00 98.00 124 GLN A N 1
ATOM 968 C CA . GLN A 1 124 ? 0.522 -9.528 9.086 1.00 98.00 124 GLN A CA 1
ATOM 969 C C . GLN A 1 124 ? -0.766 -9.420 8.255 1.00 98.00 124 GLN A C 1
ATOM 971 O O . GLN A 1 124 ? -1.847 -9.782 8.719 1.00 98.00 124 GLN A O 1
ATOM 976 N N . LEU A 1 125 ? -0.676 -8.883 7.037 1.00 97.25 125 LEU A N 1
ATOM 977 C CA . LEU A 1 125 ? -1.828 -8.655 6.157 1.00 97.25 125 LEU A CA 1
ATOM 978 C C . LEU A 1 125 ? -2.145 -9.867 5.269 1.00 97.25 125 LEU A C 1
ATOM 980 O O . LEU A 1 125 ? -3.271 -9.966 4.772 1.00 97.25 125 LEU A O 1
ATOM 984 N N . GLY A 1 126 ? -1.184 -10.777 5.079 1.00 96.75 126 GLY A N 1
ATOM 985 C CA . GLY A 1 126 ? -1.315 -11.956 4.230 1.00 96.75 126 GLY A CA 1
ATOM 986 C C . GLY A 1 126 ? -1.686 -11.572 2.800 1.00 96.75 126 GLY A C 1
ATOM 987 O O . GLY A 1 126 ? -1.059 -10.711 2.185 1.00 96.75 126 GLY A O 1
ATOM 988 N N . ASP A 1 127 ? -2.768 -12.156 2.285 1.00 95.94 127 ASP A N 1
ATOM 989 C CA . ASP A 1 127 ? -3.240 -11.897 0.922 1.00 95.94 127 ASP A CA 1
ATOM 990 C C . ASP A 1 127 ? -3.653 -10.444 0.656 1.00 95.94 127 ASP A C 1
ATOM 992 O O . ASP A 1 127 ? -3.752 -10.058 -0.509 1.00 95.94 127 ASP A O 1
ATOM 996 N N . ARG A 1 128 ? -3.852 -9.632 1.703 1.00 97.00 128 ARG A N 1
ATOM 997 C CA . ARG A 1 128 ? -4.179 -8.205 1.590 1.00 97.00 128 ARG A CA 1
ATOM 998 C C . ARG A 1 128 ? -2.952 -7.306 1.445 1.00 97.00 128 ARG A C 1
ATOM 1000 O O . ARG A 1 128 ? -3.124 -6.095 1.409 1.00 97.00 128 ARG A O 1
ATOM 1007 N N . HIS A 1 129 ? -1.735 -7.840 1.367 1.00 97.81 129 HIS A N 1
ATOM 1008 C CA . HIS A 1 129 ? -0.553 -7.076 0.954 1.00 97.81 129 HIS A CA 1
ATOM 1009 C C . HIS A 1 129 ? -0.066 -7.589 -0.397 1.00 97.81 129 HIS A C 1
ATOM 1011 O O . HIS A 1 129 ? 0.173 -8.786 -0.567 1.00 97.81 129 HIS A O 1
ATOM 1017 N N . LYS A 1 130 ? 0.032 -6.697 -1.384 1.00 96.62 130 LYS A N 1
ATOM 1018 C CA . LYS A 1 130 ? 0.487 -7.027 -2.737 1.00 96.62 130 LYS A CA 1
ATOM 1019 C C . LYS A 1 130 ? 1.623 -6.100 -3.141 1.00 96.62 130 LYS A C 1
ATOM 1021 O O . LYS A 1 130 ? 1.608 -4.909 -2.847 1.00 96.62 130 LYS A O 1
ATOM 1026 N N . VAL A 1 131 ? 2.585 -6.660 -3.865 1.00 94.94 131 VAL A N 1
ATOM 1027 C CA . VAL A 1 131 ? 3.680 -5.903 -4.471 1.00 94.94 131 VAL A CA 1
ATOM 1028 C C . VAL A 1 131 ? 3.389 -5.747 -5.958 1.00 94.94 131 VAL A C 1
ATOM 1030 O O . VAL A 1 131 ? 3.270 -6.738 -6.678 1.00 94.94 131 VAL A O 1
ATOM 1033 N 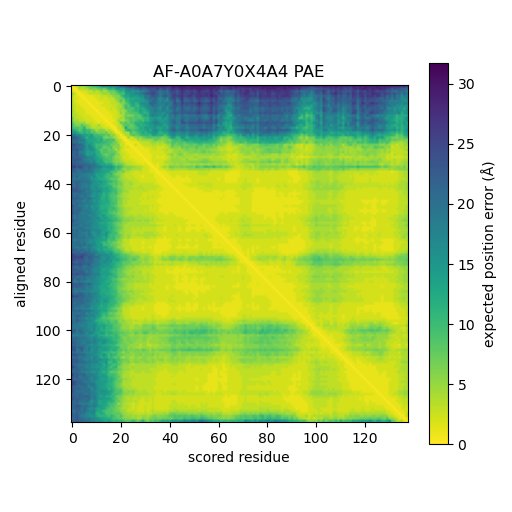N . ALA A 1 132 ? 3.283 -4.504 -6.410 1.00 93.81 132 ALA A N 1
ATOM 1034 C CA . ALA A 1 132 ? 3.120 -4.141 -7.805 1.00 93.81 132 ALA A CA 1
ATOM 1035 C C . ALA A 1 132 ? 4.480 -3.797 -8.415 1.00 93.81 132 ALA A C 1
ATOM 1037 O O . ALA A 1 132 ? 5.209 -2.950 -7.898 1.00 93.81 132 ALA A O 1
ATOM 1038 N N . LEU A 1 133 ? 4.824 -4.445 -9.527 1.00 92.19 133 LEU A N 1
ATOM 1039 C CA . LEU A 1 133 ? 6.047 -4.164 -10.273 1.00 92.19 133 LEU A CA 1
ATOM 1040 C C . LEU A 1 133 ? 5.695 -3.310 -11.486 1.00 92.19 133 LEU A C 1
ATOM 1042 O O . LEU A 1 133 ? 4.866 -3.709 -12.300 1.00 92.19 133 LEU A O 1
ATOM 1046 N N . PHE A 1 134 ? 6.331 -2.149 -11.619 1.00 89.19 134 PHE A N 1
ATOM 1047 C CA . PHE A 1 134 ? 6.035 -1.215 -12.702 1.00 89.19 134 PHE A CA 1
ATOM 1048 C C . PHE A 1 134 ? 7.298 -0.791 -13.441 1.00 89.19 134 PHE A C 1
ATOM 1050 O O . PHE A 1 134 ? 8.227 -0.231 -12.854 1.00 89.19 134 PHE A O 1
ATOM 1057 N N . ASN A 1 135 ? 7.345 -1.023 -14.750 1.00 86.38 135 ASN A N 1
ATOM 1058 C CA . ASN A 1 135 ? 8.440 -0.557 -15.590 1.00 86.38 135 ASN A CA 1
ATOM 1059 C C . ASN A 1 135 ? 8.024 0.733 -16.295 1.00 86.38 135 ASN A C 1
ATOM 1061 O O . ASN A 1 135 ? 7.164 0.734 -17.157 1.00 86.38 135 ASN A O 1
ATOM 1065 N N . LYS A 1 136 ? 8.686 1.849 -15.985 1.00 81.81 136 LYS A N 1
ATOM 1066 C CA . LYS A 1 136 ? 8.347 3.166 -16.551 1.00 81.81 136 LYS A CA 1
ATOM 1067 C C . LYS A 1 136 ? 8.622 3.297 -18.059 1.00 81.81 136 LYS A C 1
ATOM 1069 O O . LYS A 1 136 ? 8.396 4.372 -18.608 1.00 81.81 136 LYS A O 1
ATOM 1074 N N . ARG A 1 137 ? 9.210 2.282 -18.704 1.00 77.12 137 ARG A N 1
ATOM 1075 C CA . ARG A 1 137 ? 9.593 2.310 -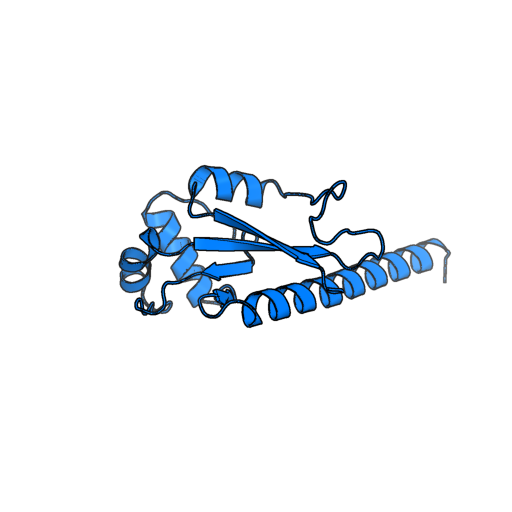20.128 1.00 77.12 137 ARG A CA 1
ATOM 1076 C C . ARG A 1 137 ? 8.631 1.561 -21.054 1.00 77.12 137 ARG A C 1
ATOM 1078 O O . ARG A 1 137 ? 8.765 1.743 -22.261 1.00 77.12 137 ARG A O 1
ATOM 1085 N N . THR A 1 138 ? 7.740 0.735 -20.516 1.00 71.44 138 THR A N 1
ATOM 1086 C CA . THR A 1 138 ? 6.847 -0.176 -21.254 1.00 71.44 138 THR A CA 1
ATOM 1087 C C . THR A 1 138 ? 5.450 -0.051 -20.689 1.00 71.44 138 THR A C 1
ATOM 1089 O O . THR A 1 138 ? 4.524 0.196 -21.483 1.00 71.44 138 THR A O 1
#

Organism: Vibrio parahaemolyticus (NCBI:txid670)

Sequence (138 aa):
MNPSEVIELKKNHLLRFANESGAKGEILSIEANEDWIPRPKGERLKNLLSALELIGLNIKRSSFDALSIPADIEVDFGSIESILEALPKITFIEIKTANQERVKEDFSGFFFALTESEISAAEQLGDRHKVALFNKRT

Solvent-accessible surface area (backbone atoms only — not comparable to full-atom values): 8029 Å² total; per-residue (Å²): 134,56,76,66,59,55,52,50,53,50,52,54,50,50,53,51,52,50,50,58,54,44,54,53,38,47,52,53,56,36,74,73,35,92,45,40,42,72,54,63,61,72,67,33,33,50,34,52,46,50,37,36,43,76,75,74,39,90,62,55,84,86,40,39,52,28,35,37,40,58,90,91,60,87,68,49,47,88,37,48,67,46,39,53,72,45,49,90,66,42,29,39,28,28,69,50,66,46,78,58,90,86,58,46,96,84,41,72,97,61,85,82,90,79,51,72,53,35,52,55,32,33,72,73,49,42,90,34,38,46,79,46,80,42,58,75,83,118

Radius of gyration: 17.49 Å; Cα contacts (8 Å, |Δi|>4): 173; chains: 1; bounding box: 56×35×38 Å